Protein AF-A0A1N7Q0I0-F1 (afdb_monomer)

Mean predicted aligned error: 6.69 Å

Solvent-accessible surface area (backbone atoms only — not comparable to full-atom values): 8175 Å² total; per-residue (Å²): 129,69,61,56,66,60,52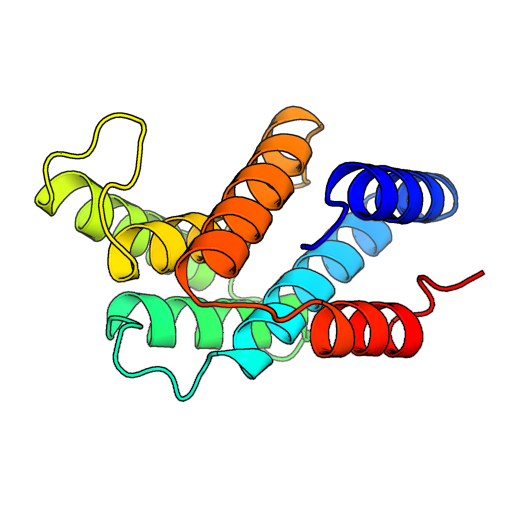,50,53,48,49,56,52,56,42,69,78,46,55,68,66,61,30,45,41,54,50,41,40,49,54,44,56,58,44,65,80,49,64,85,45,86,58,5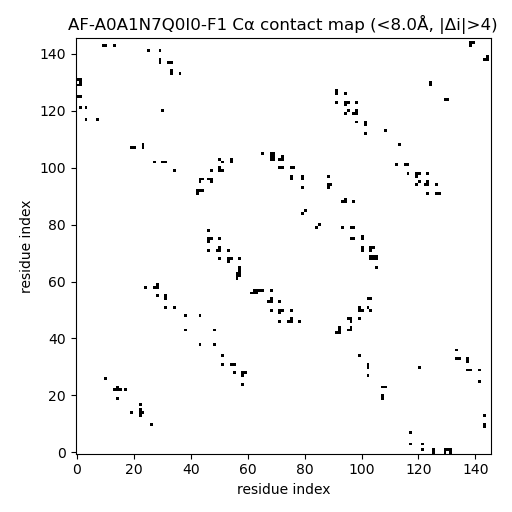9,47,72,66,40,54,50,38,48,54,48,29,43,33,34,57,67,71,75,39,90,54,51,69,60,29,43,52,36,29,53,52,42,47,52,54,42,50,76,69,72,50,83,90,64,68,90,51,63,42,47,24,45,31,56,30,50,39,57,50,21,60,84,63,87,73,48,76,64,57,50,50,50,39,53,53,33,43,49,54,26,40,71,67,77,46,88,52,49,73,57,54,53,49,53,34,50,76,72,63,66,57,133

Foldseek 3Di:
DAPLVVVLVLLVVVCVVDDLVVSQLLVLLLLLLLVVVCLPPPLADPLLNLLSVVLNCCSVVNDVPLVSLVVSLVVLVVVLVVVVDDPDDPALNNLSSQLSSLSSHPDGQDPVSSVSNSVSSVVNDVRVDDCNVVSVVSCVVSVSDD

Radius of gyration: 14.28 Å; Cα contacts (8 Å, |Δi|>4): 139; chains: 1; bounding box: 34×36×35 Å

Sequence (146 aa):
MIDGNAIYKKIKYYLKENSKEESDIALMQFLCLCFEFIESDREIPDIGKRAFSVAREYWGGHNNNAAELEKMRVACWDFLDSKQFKAAPSGRAEAIVRALMCTTYPEPIDDDLLKDCFEWFFQMFNRLGDFSGKVQSAMKMKGYSA

Secondary structure (DSSP, 8-state):
---HHHHHHHHHHHHHHS-HHHHHHHHHHHHHHHHHTTTT-TTS-HHHHHHHHHHHHHHTTS---HHHHHHHHHHHHHHHHHTT-SS---SHHHHHHHHHHGGG--S---HHHHHHHHHHHHHHHHHH---HHHHHHHHHHTT---

pLDDT: mean 80.05, std 10.21, range [46.97, 95.19]

Structure (mmCIF, N/CA/C/O backbone):
data_AF-A0A1N7Q0I0-F1
#
_entry.id   AF-A0A1N7Q0I0-F1
#
loop_
_atom_site.group_PDB
_atom_site.id
_atom_site.type_symbol
_atom_site.label_atom_id
_atom_site.label_alt_id
_atom_site.label_comp_id
_atom_site.label_asym_id
_atom_site.label_entity_id
_atom_site.label_seq_id
_atom_site.pdbx_PDB_ins_code
_atom_site.Cartn_x
_atom_site.Cartn_y
_atom_site.Cartn_z
_atom_site.occupancy
_atom_site.B_iso_or_equiv
_atom_site.auth_seq_id
_atom_site.auth_comp_id
_atom_site.auth_asym_id
_atom_site.auth_atom_id
_atom_site.pdbx_PDB_model_num
ATOM 1 N N . MET A 1 1 ? -2.270 20.764 3.379 1.00 56.59 1 MET A N 1
ATOM 2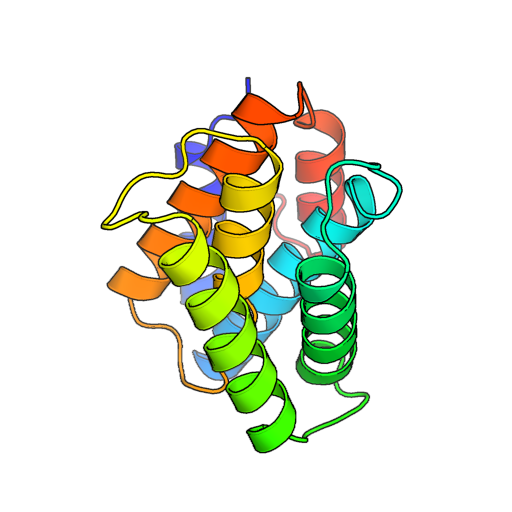 C CA . MET A 1 1 ? -3.035 19.813 2.528 1.00 56.59 1 MET A CA 1
ATOM 3 C C . MET A 1 1 ? -2.149 19.360 1.380 1.00 56.59 1 MET A C 1
ATOM 5 O O . MET A 1 1 ? -1.532 20.204 0.739 1.00 56.59 1 MET A O 1
ATOM 9 N N . ILE A 1 2 ? -2.038 18.052 1.159 1.00 62.06 2 ILE A N 1
ATOM 10 C CA . ILE A 1 2 ? -1.215 17.480 0.088 1.00 62.06 2 ILE A CA 1
ATOM 11 C C . ILE A 1 2 ? -1.901 17.729 -1.262 1.00 62.06 2 ILE A C 1
ATOM 13 O O . ILE A 1 2 ? -3.054 17.342 -1.438 1.00 62.06 2 ILE A O 1
ATOM 17 N N . ASP A 1 3 ? -1.202 18.343 -2.221 1.00 69.56 3 ASP A N 1
ATOM 18 C CA . ASP A 1 3 ? -1.672 18.407 -3.610 1.00 69.56 3 ASP A CA 1
ATOM 19 C C . ASP A 1 3 ? -1.415 17.057 -4.289 1.00 69.56 3 ASP A C 1
ATOM 21 O O . ASP A 1 3 ? -0.372 16.818 -4.909 1.00 69.56 3 ASP A O 1
ATOM 25 N N . GLY A 1 4 ? -2.372 16.146 -4.121 1.00 66.69 4 GLY A N 1
ATOM 26 C CA . GLY A 1 4 ? -2.275 14.801 -4.671 1.00 66.69 4 GLY A CA 1
ATOM 27 C C . GLY A 1 4 ? -2.198 14.771 -6.198 1.00 66.69 4 GLY A C 1
ATOM 28 O O . GLY A 1 4 ? -1.525 13.911 -6.762 1.00 66.69 4 GLY A O 1
ATOM 29 N N . ASN A 1 5 ? -2.786 15.763 -6.874 1.00 69.56 5 ASN A N 1
ATOM 30 C CA . ASN A 1 5 ? -2.734 15.880 -8.330 1.00 69.56 5 ASN A CA 1
ATOM 31 C C . ASN A 1 5 ? -1.339 16.277 -8.824 1.00 69.56 5 ASN A C 1
ATOM 33 O O . ASN A 1 5 ? -0.881 15.763 -9.848 1.00 69.56 5 ASN A O 1
ATOM 37 N N . ALA A 1 6 ? -0.645 17.172 -8.118 1.00 71.56 6 ALA A N 1
ATOM 38 C CA . ALA A 1 6 ? 0.734 17.521 -8.448 1.00 71.56 6 ALA A CA 1
ATOM 39 C C . ALA A 1 6 ? 1.686 16.329 -8.255 1.00 71.56 6 ALA A C 1
ATOM 41 O O . ALA A 1 6 ? 2.546 16.089 -9.103 1.00 71.56 6 ALA A O 1
ATOM 42 N N . ILE A 1 7 ? 1.508 15.557 -7.179 1.00 69.62 7 ILE A N 1
ATOM 43 C CA . ILE A 1 7 ? 2.302 14.348 -6.910 1.00 69.62 7 ILE A CA 1
ATOM 44 C C . ILE A 1 7 ? 2.021 13.270 -7.961 1.00 69.62 7 ILE A C 1
ATOM 46 O O . ILE A 1 7 ? 2.965 12.740 -8.545 1.00 69.62 7 ILE A O 1
ATOM 50 N N . TYR A 1 8 ? 0.745 13.018 -8.272 1.00 72.19 8 TYR A N 1
ATOM 51 C CA . TYR A 1 8 ? 0.332 12.091 -9.327 1.00 72.19 8 TYR A CA 1
ATOM 52 C C . TYR A 1 8 ? 0.979 12.440 -10.673 1.00 72.19 8 TYR A C 1
ATOM 54 O O . TYR A 1 8 ? 1.563 11.580 -11.326 1.00 72.19 8 TYR A O 1
ATOM 62 N N . LYS A 1 9 ? 0.944 13.719 -11.077 1.00 78.19 9 LYS A N 1
ATOM 63 C CA . LYS A 1 9 ? 1.566 14.180 -12.330 1.00 78.19 9 LYS A CA 1
ATOM 64 C C . LYS A 1 9 ? 3.080 13.974 -12.344 1.00 78.19 9 LYS A C 1
ATOM 66 O O . LYS A 1 9 ? 3.608 13.548 -13.367 1.00 78.19 9 LYS A O 1
ATOM 71 N N . LYS A 1 10 ? 3.768 14.268 -11.235 1.00 73.38 10 LYS A N 1
ATOM 72 C CA . LYS A 1 10 ? 5.224 14.083 -11.119 1.00 73.38 10 LYS A CA 1
ATOM 73 C C . LYS A 1 10 ? 5.617 12.618 -11.229 1.00 73.38 10 LYS A C 1
ATOM 75 O O . LYS A 1 10 ? 6.526 12.291 -11.982 1.00 73.38 10 LYS A O 1
ATOM 80 N N . ILE A 1 11 ? 4.900 11.741 -10.532 1.00 72.12 11 ILE A N 1
ATOM 81 C CA . ILE A 1 11 ? 5.174 10.309 -10.599 1.00 72.12 11 ILE A CA 1
ATOM 82 C C . ILE A 1 11 ? 4.853 9.794 -12.001 1.00 72.12 11 ILE A C 1
ATOM 84 O O . ILE A 1 11 ? 5.721 9.201 -12.622 1.00 72.12 11 ILE A O 1
ATOM 88 N N . LYS A 1 12 ? 3.703 10.145 -12.589 1.00 74.56 12 LYS A N 1
ATOM 89 C CA . LYS A 1 12 ? 3.372 9.772 -13.975 1.00 74.56 12 LYS A CA 1
ATOM 90 C C . LYS A 1 12 ? 4.413 10.238 -15.001 1.00 74.56 12 LYS A C 1
ATOM 92 O O . LYS A 1 12 ? 4.607 9.562 -16.005 1.00 74.56 12 LYS A O 1
ATOM 97 N N . TYR A 1 13 ? 5.059 11.382 -14.780 1.00 76.25 13 TYR A N 1
ATOM 98 C CA . TYR A 1 13 ? 6.168 11.837 -15.619 1.00 76.25 13 TYR A CA 1
ATOM 99 C C . TYR A 1 13 ? 7.392 10.922 -15.470 1.00 76.25 13 TYR A C 1
ATOM 101 O O . TYR A 1 13 ? 7.883 10.414 -16.471 1.00 76.25 13 TYR A O 1
ATOM 109 N N . TYR A 1 14 ? 7.811 10.626 -14.237 1.00 69.25 14 TYR A N 1
ATOM 110 C CA . TYR A 1 14 ? 8.913 9.698 -13.962 1.00 69.25 14 TYR A CA 1
ATOM 111 C C . TYR A 1 14 ? 8.668 8.291 -14.538 1.00 69.25 14 TYR A C 1
ATOM 113 O O . TYR A 1 14 ? 9.563 7.710 -15.148 1.00 69.25 14 TYR A O 1
ATOM 121 N N . LEU A 1 15 ? 7.440 7.765 -14.412 1.00 70.38 15 LEU A N 1
ATOM 122 C CA . LEU A 1 15 ? 7.067 6.448 -14.950 1.00 70.38 15 LEU A CA 1
ATOM 123 C C . LEU A 1 15 ? 7.140 6.390 -16.492 1.00 70.38 15 LEU A C 1
ATOM 125 O O . LEU A 1 15 ? 7.190 5.307 -17.062 1.00 70.38 15 LEU A O 1
ATOM 129 N N . LYS A 1 16 ? 7.124 7.535 -17.192 1.00 75.00 16 LYS A N 1
ATOM 130 C CA . LYS A 1 16 ? 7.280 7.581 -18.658 1.00 75.00 16 LYS A CA 1
ATOM 131 C C . LYS A 1 16 ? 8.735 7.530 -19.118 1.00 75.00 16 LYS A C 1
ATOM 133 O O . LYS A 1 16 ? 8.973 7.184 -20.270 1.00 75.00 16 LYS A O 1
ATOM 138 N N . GLU A 1 17 ? 9.677 7.930 -18.268 1.00 77.19 17 GLU A N 1
ATOM 139 C CA . GLU A 1 17 ? 11.101 8.015 -18.621 1.00 77.19 17 GLU A CA 1
ATOM 140 C C . GLU A 1 17 ? 11.863 6.705 -18.360 1.00 77.19 17 GLU A C 1
ATOM 142 O O . GLU A 1 17 ? 12.998 6.566 -18.809 1.00 77.19 17 GLU A O 1
ATOM 147 N N . ASN A 1 18 ? 11.240 5.735 -17.681 1.00 75.38 18 ASN A N 1
ATOM 148 C CA . ASN A 1 18 ? 11.842 4.456 -17.292 1.00 75.38 18 ASN A CA 1
ATOM 149 C C . ASN A 1 18 ? 11.089 3.267 -17.912 1.00 75.38 18 ASN A C 1
ATOM 151 O O . ASN A 1 18 ? 9.995 3.425 -18.462 1.00 75.38 18 ASN A O 1
ATOM 155 N N . SER A 1 19 ? 11.649 2.054 -17.819 1.00 81.44 19 SER A N 1
ATOM 156 C CA . SER A 1 19 ? 10.902 0.855 -18.214 1.00 81.44 19 SER A CA 1
ATOM 157 C C . SER A 1 19 ? 9.677 0.655 -17.313 1.00 81.44 19 SER A C 1
ATOM 159 O O . SER A 1 19 ? 9.626 1.146 -16.181 1.00 81.44 19 SER A O 1
ATOM 161 N N . LYS A 1 20 ? 8.667 -0.073 -17.807 1.00 80.44 20 LYS A N 1
ATOM 162 C CA . LYS A 1 20 ? 7.433 -0.318 -17.047 1.00 80.44 20 LYS A CA 1
ATOM 163 C C . LYS A 1 20 ? 7.696 -1.054 -15.728 1.00 80.44 20 LYS A C 1
ATOM 165 O O . LYS A 1 20 ? 7.122 -0.695 -14.710 1.00 80.44 20 LYS A O 1
ATOM 170 N N . GLU A 1 21 ? 8.581 -2.042 -15.744 1.00 81.56 21 GLU A N 1
ATOM 171 C CA . GLU A 1 21 ? 8.922 -2.831 -14.558 1.00 81.56 21 GLU A CA 1
ATOM 172 C C . GLU A 1 21 ? 9.649 -1.988 -13.499 1.00 81.56 21 GLU A C 1
ATOM 174 O O . GLU A 1 21 ? 9.246 -1.975 -12.337 1.00 81.56 21 GLU A O 1
ATOM 179 N N . GLU A 1 22 ? 10.660 -1.209 -13.899 1.00 81.12 22 GLU A N 1
ATOM 180 C CA . GLU A 1 22 ? 11.376 -0.300 -12.989 1.00 81.12 22 GLU A CA 1
ATOM 181 C C . GLU A 1 22 ? 10.441 0.760 -12.395 1.00 81.12 22 GLU A C 1
ATOM 183 O O . GLU A 1 22 ? 10.517 1.078 -11.208 1.00 81.12 22 GLU A O 1
ATOM 188 N N . SER A 1 23 ? 9.528 1.272 -13.220 1.00 80.69 23 SER A N 1
ATOM 189 C CA . SER A 1 23 ? 8.499 2.239 -12.842 1.00 80.69 23 SER A CA 1
ATOM 190 C C . SER A 1 23 ? 7.538 1.672 -11.793 1.00 80.69 23 SER A C 1
ATOM 192 O O . SER A 1 23 ? 7.287 2.317 -10.771 1.00 80.69 23 SER A O 1
ATOM 194 N N . ASP A 1 24 ? 7.042 0.452 -12.011 1.00 83.69 24 ASP A N 1
ATOM 195 C CA . ASP A 1 24 ? 6.107 -0.214 -11.104 1.00 83.69 24 ASP A CA 1
ATOM 196 C C . ASP A 1 24 ? 6.786 -0.515 -9.749 1.00 83.69 24 ASP A C 1
ATOM 198 O O . ASP A 1 24 ? 6.236 -0.190 -8.692 1.00 83.69 24 ASP A O 1
ATOM 202 N N . ILE A 1 25 ? 8.032 -1.011 -9.757 1.00 85.38 25 ILE A N 1
ATOM 203 C CA . ILE A 1 25 ? 8.831 -1.237 -8.537 1.00 85.38 25 ILE A CA 1
ATOM 204 C C . ILE A 1 25 ? 9.059 0.076 -7.777 1.00 85.38 25 ILE A C 1
ATOM 206 O O . ILE A 1 25 ? 8.843 0.146 -6.563 1.00 85.38 25 ILE A O 1
ATOM 210 N N . ALA A 1 26 ? 9.487 1.134 -8.470 1.00 83.12 26 ALA A N 1
ATOM 211 C CA . ALA A 1 26 ? 9.803 2.417 -7.849 1.00 83.12 26 ALA A CA 1
ATOM 212 C C . ALA A 1 26 ? 8.565 3.058 -7.196 1.00 83.12 26 ALA A C 1
ATOM 214 O O . ALA A 1 26 ? 8.657 3.621 -6.094 1.00 83.12 26 ALA A O 1
ATOM 215 N N . LEU A 1 27 ? 7.396 2.930 -7.832 1.00 84.19 27 LEU A N 1
ATOM 216 C CA . LEU A 1 27 ? 6.122 3.351 -7.259 1.00 84.19 27 LEU A CA 1
ATOM 217 C C . LEU A 1 27 ? 5.796 2.557 -5.992 1.00 84.19 27 LEU A C 1
ATOM 219 O O . LEU A 1 27 ? 5.526 3.156 -4.953 1.00 84.19 27 LEU A O 1
ATOM 223 N N . MET A 1 28 ? 5.857 1.230 -6.036 1.00 88.56 28 MET A N 1
ATOM 224 C CA . MET A 1 28 ? 5.505 0.406 -4.877 1.00 88.56 28 MET A CA 1
ATOM 225 C C . MET A 1 28 ? 6.441 0.640 -3.688 1.00 88.56 28 MET A C 1
ATOM 227 O O . MET A 1 28 ? 5.985 0.748 -2.547 1.00 88.56 28 MET A O 1
ATOM 231 N N . GLN A 1 29 ? 7.736 0.833 -3.944 1.00 87.56 29 GLN A N 1
ATOM 232 C CA . GLN A 1 29 ? 8.694 1.251 -2.921 1.00 87.56 29 GLN A CA 1
ATOM 233 C C . GLN A 1 29 ? 8.370 2.631 -2.336 1.00 87.56 29 GLN A C 1
ATOM 235 O O . GLN A 1 29 ? 8.544 2.845 -1.137 1.00 87.56 29 GLN A O 1
ATOM 240 N N . PHE A 1 30 ? 7.925 3.582 -3.160 1.00 84.50 30 PHE A N 1
ATOM 241 C CA . PHE A 1 30 ? 7.503 4.903 -2.691 1.00 84.50 30 PHE A CA 1
ATOM 242 C C . PHE A 1 30 ? 6.284 4.816 -1.775 1.00 84.50 30 PHE A C 1
ATOM 244 O O . PHE A 1 30 ? 6.276 5.419 -0.703 1.00 84.50 30 PHE A O 1
ATOM 251 N N . LEU A 1 31 ? 5.283 4.029 -2.166 1.00 86.69 31 LEU A N 1
ATOM 252 C CA . LEU A 1 31 ? 4.101 3.785 -1.350 1.00 86.69 31 LEU A CA 1
ATOM 253 C C . LEU A 1 31 ? 4.492 3.124 -0.013 1.00 86.69 31 LEU A C 1
ATOM 255 O O . LEU A 1 31 ? 4.089 3.606 1.045 1.00 86.69 31 LEU A O 1
ATOM 259 N N . CYS A 1 32 ? 5.362 2.108 -0.026 1.00 88.62 32 CYS A N 1
ATOM 260 C CA . CYS A 1 32 ? 5.888 1.493 1.200 1.00 88.62 32 CYS A CA 1
ATOM 261 C C . CYS A 1 32 ? 6.616 2.508 2.100 1.00 88.62 32 CYS A C 1
ATOM 263 O O . CYS A 1 32 ? 6.337 2.587 3.292 1.00 88.62 32 CYS A O 1
ATOM 265 N N . LEU A 1 33 ? 7.482 3.352 1.538 1.00 84.31 33 LEU A N 1
ATOM 266 C CA . LEU A 1 33 ? 8.171 4.410 2.286 1.00 84.31 33 LEU A CA 1
ATOM 267 C C . LEU A 1 33 ? 7.187 5.400 2.933 1.00 84.31 33 LEU A C 1
ATOM 269 O O . LEU A 1 33 ? 7.384 5.863 4.053 1.00 84.31 33 LEU A O 1
ATOM 273 N N . CYS A 1 34 ? 6.098 5.726 2.242 1.00 80.25 34 CYS A N 1
ATOM 274 C CA . CYS A 1 34 ? 5.053 6.569 2.803 1.00 80.25 34 CYS A CA 1
ATOM 275 C C . CYS A 1 34 ? 4.331 5.912 3.997 1.00 80.25 34 CYS A C 1
ATOM 277 O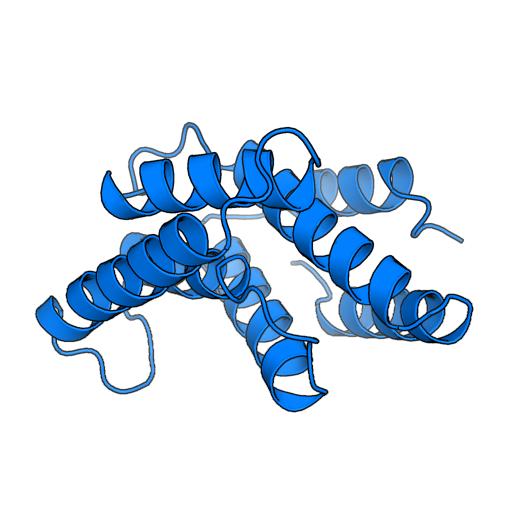 O . CYS A 1 34 ? 3.899 6.640 4.895 1.00 80.25 34 CYS A O 1
ATOM 279 N N . PHE A 1 35 ? 4.241 4.578 4.051 1.00 83.81 35 PHE A N 1
ATOM 280 C CA . PHE A 1 35 ? 3.710 3.851 5.209 1.00 83.81 35 PHE A CA 1
ATOM 281 C C . PHE A 1 35 ? 4.630 3.876 6.427 1.00 83.81 35 PHE A C 1
ATOM 283 O O . PHE A 1 35 ? 4.129 3.979 7.545 1.00 83.81 35 PHE A O 1
ATOM 290 N N . GLU A 1 36 ? 5.951 3.887 6.243 1.00 83.50 36 GLU A N 1
ATOM 291 C CA . GLU A 1 36 ? 6.911 4.020 7.355 1.00 83.50 36 GLU A CA 1
ATOM 292 C C . GLU A 1 36 ? 6.644 5.278 8.196 1.00 83.50 36 GLU A C 1
ATOM 294 O O . GLU A 1 36 ? 6.830 5.295 9.412 1.00 83.50 36 GLU A O 1
ATOM 299 N N . PHE A 1 37 ? 6.120 6.343 7.580 1.00 79.44 37 PHE A N 1
ATOM 300 C CA . PHE A 1 37 ? 5.789 7.583 8.286 1.00 79.44 37 PHE A CA 1
ATOM 301 C C . PHE A 1 37 ? 4.631 7.478 9.270 1.00 79.44 37 PHE A C 1
ATOM 303 O O . PHE A 1 37 ? 4.497 8.372 10.120 1.00 79.44 37 PHE A O 1
ATOM 310 N N . ILE A 1 38 ? 3.807 6.445 9.121 1.00 76.50 38 ILE A N 1
ATOM 311 C CA . ILE A 1 38 ? 2.629 6.183 9.940 1.00 76.50 38 ILE A CA 1
ATOM 312 C C . ILE A 1 38 ? 2.698 4.818 10.634 1.00 76.50 38 ILE A C 1
ATOM 314 O O . ILE A 1 38 ? 1.768 4.476 11.345 1.00 76.50 38 ILE A O 1
ATOM 318 N N . GLU A 1 39 ? 3.785 4.052 10.490 1.00 78.06 39 GLU A N 1
ATOM 319 C CA . GLU A 1 39 ? 3.919 2.686 11.030 1.00 78.06 39 GLU A CA 1
ATOM 320 C C . GLU A 1 39 ? 3.689 2.604 12.553 1.00 78.06 39 GLU A C 1
ATOM 322 O O . GLU A 1 39 ? 3.171 1.611 13.066 1.00 78.06 39 GLU A O 1
ATOM 327 N N . SER A 1 40 ? 4.029 3.672 13.281 1.00 76.00 40 SER A N 1
ATOM 328 C CA . SER A 1 40 ? 3.811 3.791 14.728 1.00 76.00 40 SER A CA 1
ATOM 329 C C . SER A 1 40 ? 2.393 4.224 15.122 1.00 76.00 40 SER A C 1
ATOM 331 O O . SER A 1 40 ? 2.090 4.308 16.317 1.00 76.00 40 SER A O 1
ATOM 333 N N . ASP A 1 41 ? 1.520 4.496 14.151 1.00 75.88 41 ASP A N 1
ATOM 334 C CA . ASP A 1 41 ? 0.135 4.873 14.396 1.00 75.88 41 ASP A CA 1
ATOM 335 C C . ASP A 1 41 ? -0.643 3.676 14.966 1.00 75.88 41 ASP A C 1
ATOM 337 O O . ASP A 1 41 ? -0.620 2.554 14.450 1.00 75.88 41 ASP A O 1
ATOM 341 N N . ARG A 1 42 ? -1.336 3.916 16.082 1.00 76.75 42 ARG A N 1
ATOM 342 C CA . ARG A 1 42 ? -2.113 2.889 16.789 1.00 76.75 42 ARG A CA 1
ATOM 343 C C . ARG A 1 42 ? -3.341 2.444 15.997 1.00 76.75 42 ARG A C 1
ATOM 345 O O . ARG A 1 42 ? -3.878 1.381 16.288 1.00 76.75 42 ARG A O 1
ATOM 352 N N . GLU A 1 43 ? -3.758 3.235 15.013 1.00 80.81 43 GLU A N 1
ATOM 353 C CA . GLU A 1 43 ? -4.891 2.952 14.138 1.00 80.81 43 GLU A CA 1
ATOM 354 C C . GLU A 1 43 ? -4.555 1.933 13.040 1.00 80.81 43 GLU A C 1
ATOM 356 O O . GLU A 1 43 ? -5.473 1.470 12.366 1.00 80.81 43 GLU A O 1
ATOM 361 N N . ILE A 1 44 ? -3.280 1.553 12.846 1.00 84.38 44 ILE A N 1
ATOM 362 C CA . ILE A 1 44 ? -2.921 0.493 11.893 1.00 84.38 44 ILE A CA 1
ATOM 363 C C . ILE A 1 44 ? -3.286 -0.875 12.486 1.00 84.38 44 ILE A C 1
ATOM 365 O O . ILE A 1 44 ? -2.654 -1.310 13.459 1.00 84.38 44 ILE A O 1
ATOM 369 N N . PRO A 1 45 ? -4.238 -1.613 11.884 1.00 88.62 45 PRO A N 1
ATOM 370 C CA . PRO A 1 45 ? -4.569 -2.962 12.325 1.00 88.62 45 PRO A CA 1
ATOM 371 C C . PRO A 1 45 ? -3.401 -3.926 12.098 1.00 88.62 45 PRO A C 1
ATOM 373 O O . PRO A 1 45 ? -2.595 -3.737 11.187 1.00 88.62 45 PRO A O 1
ATOM 376 N N . ASP A 1 46 ? -3.356 -5.031 12.842 1.00 91.62 46 ASP A N 1
ATOM 377 C CA . ASP A 1 46 ? -2.291 -6.038 12.699 1.00 91.62 46 ASP A CA 1
ATOM 378 C C . ASP A 1 46 ? -2.194 -6.614 11.282 1.00 91.62 46 ASP A C 1
ATOM 380 O O . ASP A 1 46 ? -1.103 -6.932 10.805 1.00 91.62 46 ASP A O 1
ATOM 384 N N . ILE A 1 47 ? -3.323 -6.719 10.573 1.00 93.00 47 ILE A N 1
ATOM 385 C CA . ILE A 1 47 ? -3.305 -7.113 9.163 1.00 93.00 47 ILE A CA 1
ATOM 386 C C . ILE A 1 47 ? -2.572 -6.086 8.294 1.00 93.00 47 ILE A C 1
ATOM 388 O O . ILE A 1 47 ? -1.766 -6.478 7.458 1.00 93.00 47 ILE A O 1
ATOM 392 N N . GLY A 1 48 ? -2.768 -4.791 8.552 1.00 90.75 48 GLY A N 1
ATOM 393 C CA . GLY A 1 48 ? -2.066 -3.723 7.852 1.00 90.75 48 GLY A CA 1
ATOM 394 C C . GLY A 1 48 ? -0.560 -3.764 8.113 1.00 90.75 48 GLY A C 1
ATOM 395 O O . GLY A 1 48 ? 0.227 -3.708 7.176 1.00 90.75 48 GLY A O 1
ATOM 396 N N . LYS A 1 49 ? -0.141 -3.975 9.366 1.00 91.19 49 LYS A N 1
ATOM 397 C CA . LYS A 1 49 ? 1.288 -4.108 9.711 1.00 91.19 49 LYS A CA 1
ATOM 398 C C . LYS A 1 49 ? 1.950 -5.287 8.996 1.00 91.19 49 LYS A C 1
ATOM 400 O O . LYS A 1 49 ? 3.050 -5.153 8.469 1.00 91.19 49 LYS A O 1
ATOM 405 N N . ARG A 1 50 ? 1.271 -6.438 8.938 1.00 93.00 50 ARG A N 1
ATOM 406 C CA . ARG A 1 50 ? 1.778 -7.618 8.218 1.00 93.00 50 ARG A CA 1
ATOM 407 C C . ARG A 1 50 ? 1.838 -7.388 6.710 1.00 93.00 50 ARG A C 1
ATOM 409 O O . ARG A 1 50 ? 2.860 -7.698 6.108 1.00 93.00 50 ARG A O 1
ATOM 416 N N . ALA A 1 51 ? 0.792 -6.808 6.121 1.00 93.75 51 ALA A N 1
ATOM 417 C CA . ALA A 1 51 ? 0.770 -6.474 4.700 1.00 93.75 51 ALA A CA 1
ATOM 418 C C . ALA A 1 51 ? 1.885 -5.487 4.331 1.00 93.75 51 ALA A C 1
ATOM 420 O O . ALA A 1 51 ? 2.586 -5.703 3.346 1.00 93.75 51 ALA A O 1
ATOM 421 N N . PHE A 1 52 ? 2.101 -4.463 5.163 1.00 93.00 52 PHE A N 1
ATOM 422 C CA . PHE A 1 52 ? 3.205 -3.523 5.009 1.00 93.00 52 PHE A CA 1
ATOM 423 C C . PHE A 1 52 ? 4.561 -4.235 5.031 1.00 93.00 52 PHE A C 1
AT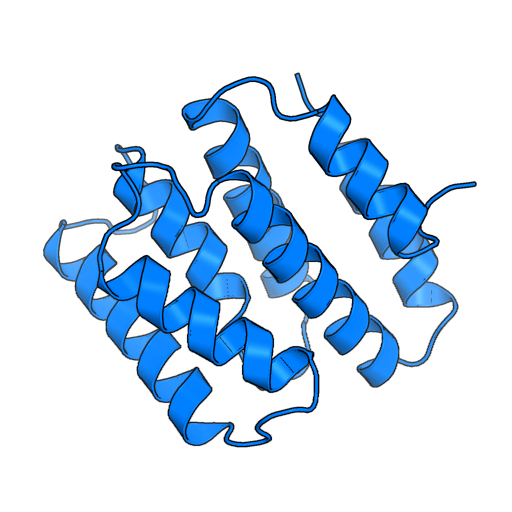OM 425 O O . PHE A 1 52 ? 5.357 -4.056 4.113 1.00 93.00 52 PHE A O 1
ATOM 432 N N . SER A 1 53 ? 4.799 -5.083 6.038 1.00 92.88 53 SER A N 1
ATOM 433 C CA . SER A 1 53 ? 6.047 -5.841 6.156 1.00 92.88 53 SER A CA 1
ATOM 434 C C . SER A 1 53 ? 6.311 -6.686 4.910 1.00 92.88 53 SER A C 1
ATOM 436 O O . SER A 1 53 ? 7.395 -6.607 4.348 1.00 92.88 53 SER A O 1
ATOM 438 N N . VAL A 1 54 ? 5.327 -7.463 4.448 1.00 94.69 54 VAL A N 1
ATOM 439 C CA . VAL A 1 54 ? 5.483 -8.322 3.262 1.00 94.69 54 VAL A CA 1
ATOM 440 C C . VAL A 1 54 ? 5.730 -7.489 2.003 1.00 94.69 54 VAL A C 1
ATOM 442 O O . VAL A 1 54 ? 6.640 -7.801 1.239 1.00 94.69 54 VAL A O 1
ATOM 445 N N . ALA A 1 55 ? 4.973 -6.406 1.803 1.00 93.62 55 ALA A N 1
ATOM 446 C CA . ALA A 1 55 ? 5.150 -5.528 0.649 1.00 93.62 55 ALA A CA 1
ATOM 447 C C . ALA A 1 55 ? 6.533 -4.863 0.640 1.00 93.62 55 ALA A C 1
ATOM 449 O O . ALA A 1 55 ? 7.180 -4.811 -0.404 1.00 93.62 55 ALA A O 1
ATOM 450 N N . ARG A 1 56 ? 7.021 -4.403 1.798 1.00 92.56 56 ARG A N 1
ATOM 451 C CA . ARG A 1 56 ? 8.347 -3.787 1.914 1.00 92.56 56 ARG A CA 1
ATOM 452 C C . ARG A 1 56 ? 9.459 -4.767 1.550 1.00 92.56 56 ARG A C 1
ATOM 454 O O . ARG A 1 56 ? 10.354 -4.398 0.796 1.00 92.56 56 ARG A O 1
ATOM 461 N N . GLU A 1 57 ? 9.403 -6.000 2.051 1.00 93.00 57 GLU A N 1
ATOM 462 C CA . GLU A 1 57 ? 10.411 -7.018 1.727 1.00 93.00 57 GLU A CA 1
ATOM 463 C C . GLU A 1 57 ? 10.352 -7.429 0.245 1.00 93.00 57 GLU A C 1
ATOM 465 O O . GLU A 1 57 ? 11.398 -7.614 -0.379 1.00 93.00 57 GLU A O 1
ATOM 470 N N . TYR A 1 58 ? 9.150 -7.513 -0.337 1.00 93.62 58 TYR A N 1
ATOM 471 C CA . TYR A 1 58 ? 8.966 -7.847 -1.751 1.00 93.62 58 TYR A CA 1
ATOM 472 C C . TYR A 1 58 ? 9.512 -6.765 -2.680 1.00 93.62 58 TYR A C 1
ATOM 474 O O . TYR A 1 58 ? 10.433 -7.008 -3.458 1.00 93.62 58 TYR A O 1
ATOM 482 N N . TRP A 1 59 ? 9.021 -5.533 -2.547 1.00 91.75 59 TRP A N 1
ATOM 483 C CA . TRP A 1 59 ? 9.440 -4.427 -3.411 1.00 91.75 59 TRP A CA 1
ATOM 484 C C . TRP A 1 59 ? 10.848 -3.918 -3.101 1.00 91.75 59 TRP A C 1
ATOM 486 O O . TRP A 1 59 ? 11.467 -3.275 -3.947 1.00 91.75 59 TRP A O 1
ATOM 496 N N . GLY A 1 60 ? 11.373 -4.209 -1.908 1.00 87.69 60 GLY A N 1
ATOM 497 C CA . GLY A 1 60 ? 12.768 -3.976 -1.534 1.00 87.69 60 GLY A CA 1
ATOM 498 C C . GLY A 1 60 ? 13.755 -4.992 -2.120 1.00 87.69 60 GLY A C 1
ATOM 499 O O . GLY A 1 60 ? 14.961 -4.789 -2.001 1.00 87.69 60 GLY A O 1
ATOM 500 N N . GLY A 1 61 ? 13.275 -6.067 -2.759 1.00 86.25 61 GLY A N 1
ATOM 501 C CA . GLY A 1 61 ? 14.122 -7.122 -3.325 1.00 86.25 61 GLY A CA 1
ATOM 502 C C . GLY A 1 61 ? 14.729 -8.064 -2.279 1.00 86.25 61 GLY A C 1
ATOM 503 O O . GLY A 1 61 ? 15.706 -8.756 -2.564 1.00 86.25 61 GLY A O 1
ATOM 504 N N . HIS A 1 62 ? 14.176 -8.090 -1.065 1.00 84.38 62 HIS A N 1
ATOM 505 C CA . HIS A 1 62 ? 14.615 -8.964 0.026 1.00 84.38 62 HIS A CA 1
ATOM 506 C C . HIS A 1 62 ? 13.843 -10.295 0.060 1.00 84.38 62 HIS A C 1
ATOM 508 O O . HIS A 1 62 ? 14.364 -11.286 0.574 1.00 84.38 62 HIS A O 1
ATOM 514 N N . ASN A 1 63 ? 12.631 -10.349 -0.511 1.00 83.25 63 ASN A N 1
ATOM 515 C CA . ASN A 1 63 ? 11.808 -11.560 -0.604 1.00 83.25 63 ASN A CA 1
ATOM 516 C C . ASN A 1 63 ? 10.931 -11.575 -1.872 1.00 83.25 63 ASN A C 1
ATOM 518 O O . ASN A 1 63 ? 9.903 -10.916 -1.919 1.00 83.25 63 ASN A O 1
ATOM 522 N N . ASN A 1 64 ? 11.246 -12.406 -2.866 1.00 83.38 64 ASN A N 1
ATOM 523 C CA . ASN A 1 64 ? 10.509 -12.439 -4.143 1.00 83.38 64 ASN A CA 1
ATOM 524 C C . ASN A 1 64 ? 9.263 -13.354 -4.127 1.00 83.38 64 ASN A C 1
ATOM 526 O O . ASN A 1 64 ? 8.870 -13.909 -5.155 1.00 83.38 64 ASN A O 1
ATOM 530 N N . ASN A 1 65 ? 8.643 -13.564 -2.963 1.00 90.94 65 ASN A N 1
ATOM 531 C CA . ASN A 1 65 ? 7.500 -14.463 -2.815 1.00 90.94 65 ASN A CA 1
ATOM 532 C C . ASN A 1 65 ? 6.166 -13.786 -3.178 1.00 90.94 65 ASN A C 1
ATOM 534 O O . ASN A 1 65 ? 5.416 -13.328 -2.314 1.00 90.94 65 ASN A O 1
ATOM 538 N N . ALA A 1 66 ? 5.835 -13.780 -4.471 1.00 91.75 66 ALA A N 1
ATOM 539 C CA . ALA A 1 66 ? 4.583 -13.211 -4.976 1.00 91.75 66 ALA A CA 1
ATOM 540 C C . ALA A 1 66 ? 3.324 -13.857 -4.360 1.00 91.75 66 ALA A C 1
ATOM 542 O O . ALA A 1 66 ? 2.316 -13.181 -4.164 1.00 91.75 66 ALA A O 1
ATOM 543 N N . ALA A 1 67 ? 3.377 -15.144 -3.995 1.00 93.56 67 ALA A N 1
ATOM 544 C CA . ALA A 1 67 ? 2.247 -15.835 -3.367 1.00 93.56 67 ALA A CA 1
ATOM 545 C C . ALA A 1 67 ? 1.963 -15.320 -1.946 1.00 93.56 67 ALA A C 1
ATOM 547 O O . ALA A 1 67 ? 0.816 -15.297 -1.500 1.00 93.56 67 ALA A O 1
ATOM 548 N N . GLU A 1 68 ? 2.999 -14.894 -1.224 1.00 93.62 68 GLU A N 1
ATOM 549 C CA . GLU A 1 68 ? 2.850 -14.277 0.093 1.00 93.62 68 GLU A CA 1
ATOM 550 C C . GLU A 1 68 ? 2.257 -12.869 -0.010 1.00 93.62 68 GLU A C 1
ATOM 552 O O . GLU A 1 68 ? 1.384 -12.512 0.785 1.00 93.62 68 GLU A O 1
ATOM 557 N N . LEU A 1 69 ? 2.661 -12.112 -1.034 1.00 92.81 69 LEU A N 1
ATOM 558 C CA . LEU A 1 69 ? 2.093 -10.802 -1.343 1.00 92.81 69 LEU A CA 1
ATOM 559 C C . LEU A 1 69 ? 0.595 -10.912 -1.684 1.00 92.81 69 LEU A C 1
ATOM 561 O O . LEU A 1 69 ? -0.232 -10.226 -1.084 1.00 92.81 69 LEU A O 1
ATOM 565 N N . GLU A 1 70 ? 0.237 -11.866 -2.544 1.00 93.50 70 GLU A N 1
ATOM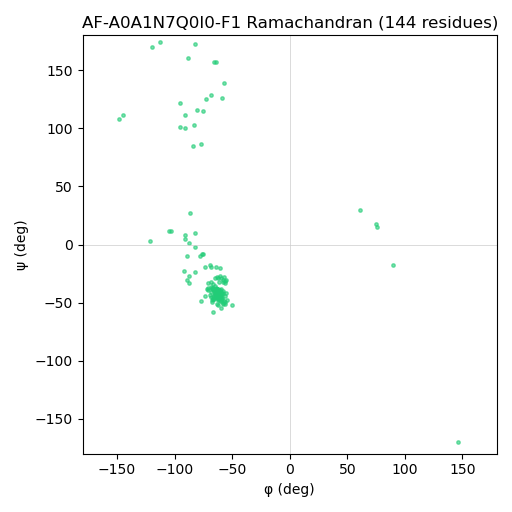 566 C CA . GLU A 1 70 ? -1.149 -12.164 -2.916 1.00 93.50 70 GLU A CA 1
ATOM 567 C C . GLU A 1 70 ? -1.994 -12.607 -1.711 1.00 93.50 70 GLU A C 1
ATOM 569 O O . GLU A 1 70 ? -3.124 -12.156 -1.515 1.00 93.50 70 GLU A O 1
ATOM 574 N N . LYS A 1 71 ? -1.430 -13.436 -0.825 1.00 94.94 71 LYS A N 1
ATOM 575 C CA . LYS A 1 71 ? -2.095 -13.826 0.425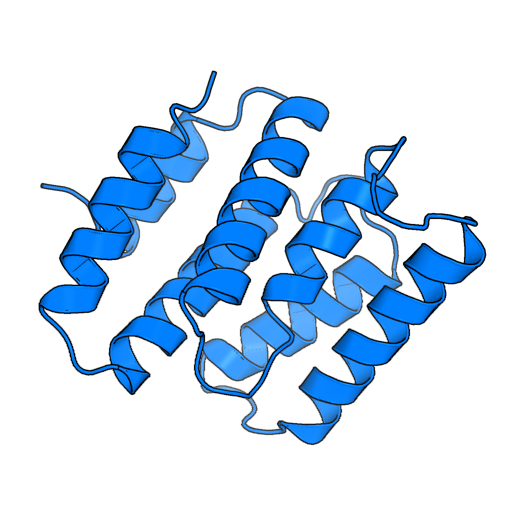 1.00 94.94 71 LYS A CA 1
ATOM 576 C C . LYS A 1 71 ? -2.390 -12.615 1.315 1.00 94.94 71 LYS A C 1
ATOM 578 O O . LYS A 1 71 ? -3.445 -12.571 1.949 1.00 94.94 71 LYS A O 1
ATOM 583 N N . MET A 1 72 ? -1.478 -11.643 1.386 1.00 95.19 72 MET A N 1
ATOM 584 C CA . MET A 1 72 ? -1.719 -10.401 2.127 1.00 95.19 72 MET A CA 1
ATOM 585 C C . MET A 1 72 ? -2.786 -9.537 1.462 1.00 95.19 72 MET A C 1
ATOM 587 O O . MET A 1 72 ? -3.608 -8.963 2.174 1.00 95.19 72 MET A O 1
ATOM 591 N N . ARG A 1 73 ? -2.836 -9.500 0.128 1.00 93.06 73 ARG A N 1
ATOM 592 C CA . ARG A 1 73 ? -3.898 -8.814 -0.617 1.00 93.06 73 ARG A CA 1
ATOM 593 C C . ARG A 1 73 ? -5.277 -9.353 -0.251 1.00 93.06 73 ARG A C 1
ATOM 595 O O . ARG A 1 73 ? -6.147 -8.580 0.146 1.00 93.06 73 ARG A O 1
ATOM 602 N N . VAL A 1 74 ? -5.448 -10.677 -0.307 1.00 93.81 74 VAL A N 1
ATOM 603 C CA . VAL A 1 74 ? -6.700 -11.354 0.075 1.00 93.81 74 VAL A CA 1
ATOM 604 C C . VAL A 1 74 ? -7.057 -11.054 1.529 1.00 93.81 74 VAL A C 1
ATOM 606 O O . VAL A 1 74 ? -8.175 -10.639 1.811 1.00 93.81 74 VAL A O 1
ATOM 609 N N . ALA A 1 75 ? -6.100 -11.159 2.451 1.00 94.56 75 ALA A N 1
ATOM 610 C CA . ALA A 1 75 ? -6.362 -10.921 3.868 1.00 94.56 75 ALA A CA 1
ATOM 611 C C . ALA A 1 75 ? -6.711 -9.449 4.193 1.00 94.56 75 ALA A C 1
ATOM 613 O O . ALA A 1 75 ? -7.530 -9.186 5.076 1.00 94.56 75 ALA A O 1
ATOM 614 N N . CYS A 1 76 ? -6.129 -8.479 3.479 1.00 93.12 76 CYS A N 1
ATOM 615 C CA . CYS A 1 76 ? -6.553 -7.076 3.536 1.00 93.12 76 CYS A CA 1
ATOM 616 C C . CYS A 1 76 ? -7.991 -6.904 3.028 1.00 93.12 76 CYS A C 1
ATOM 618 O O . CYS A 1 76 ? -8.755 -6.124 3.599 1.00 93.12 76 CYS A O 1
ATOM 620 N N . TRP A 1 77 ? -8.370 -7.644 1.985 1.00 91.44 77 TRP A N 1
ATOM 621 C CA . TRP A 1 77 ? -9.722 -7.621 1.436 1.00 91.44 77 TRP A CA 1
ATOM 622 C C . TRP A 1 77 ? -10.750 -8.222 2.390 1.00 91.44 77 TRP A C 1
ATOM 624 O O . TRP A 1 77 ? -11.756 -7.575 2.666 1.00 91.44 77 TRP A O 1
ATOM 634 N N . ASP A 1 78 ? -10.445 -9.368 2.997 1.00 92.62 78 ASP A N 1
ATOM 635 C CA . ASP A 1 78 ? -11.281 -9.998 4.024 1.00 92.62 78 ASP A CA 1
ATOM 636 C C . ASP A 1 78 ? -11.500 -9.066 5.224 1.00 92.62 78 ASP A C 1
ATOM 638 O O . ASP A 1 78 ? -12.607 -8.962 5.756 1.00 92.62 78 ASP A O 1
ATOM 642 N N . PHE A 1 79 ? -10.459 -8.333 5.643 1.00 91.12 79 PHE A N 1
ATOM 643 C CA . PHE A 1 79 ? -10.596 -7.319 6.688 1.00 91.12 79 PHE A CA 1
ATOM 644 C C . PHE A 1 79 ? -11.597 -6.231 6.285 1.00 91.12 79 PHE A C 1
ATOM 646 O O . PHE A 1 79 ? -12.490 -5.910 7.070 1.00 91.12 79 PHE A O 1
ATOM 653 N N . LEU A 1 80 ? -11.474 -5.678 5.078 1.00 88.62 80 LEU A N 1
ATOM 654 C CA . LEU A 1 80 ? -12.359 -4.620 4.587 1.00 88.62 80 LEU A CA 1
ATOM 655 C C . LEU A 1 80 ? -13.805 -5.114 4.407 1.00 88.62 80 LEU A C 1
ATOM 657 O O . LEU A 1 80 ? -14.742 -4.410 4.795 1.00 88.62 80 LEU A O 1
ATOM 661 N N . ASP A 1 81 ? -13.993 -6.336 3.907 1.00 88.06 81 ASP A N 1
ATOM 662 C CA . ASP A 1 81 ? -15.313 -6.948 3.719 1.00 88.06 81 ASP A CA 1
ATOM 663 C C . ASP A 1 81 ? -15.995 -7.252 5.063 1.00 88.06 81 ASP A C 1
ATOM 665 O O . ASP A 1 81 ? -17.176 -6.953 5.250 1.00 88.06 81 ASP A O 1
ATOM 669 N N . SER A 1 82 ? -15.233 -7.706 6.070 1.00 86.25 82 SER A N 1
ATOM 670 C CA . SER A 1 82 ? -15.743 -7.941 7.433 1.00 86.25 82 SER A CA 1
ATOM 671 C C . SER A 1 82 ? -16.301 -6.682 8.112 1.00 86.25 82 SER A C 1
ATOM 673 O O . SER A 1 82 ? -17.096 -6.768 9.051 1.00 86.25 82 SER A O 1
ATOM 675 N N . LYS A 1 83 ? -15.905 -5.499 7.630 1.00 77.75 83 LYS A N 1
ATOM 676 C CA . LYS A 1 83 ? -16.395 -4.193 8.087 1.00 77.75 83 LYS A CA 1
ATOM 677 C C . LYS A 1 83 ? -17.605 -3.691 7.285 1.00 77.75 83 LYS A C 1
ATOM 679 O O . LYS A 1 83 ? -18.043 -2.569 7.511 1.00 77.75 83 LYS A O 1
ATOM 684 N N . GLN A 1 84 ? -18.170 -4.524 6.402 1.00 66.44 84 GLN A N 1
ATOM 685 C CA . GLN A 1 84 ? -19.296 -4.228 5.504 1.00 66.44 84 GLN A CA 1
ATOM 686 C C . GLN A 1 84 ? -19.027 -3.093 4.498 1.00 66.44 84 GLN A C 1
ATOM 688 O O . GLN A 1 84 ? -19.956 -2.408 4.065 1.00 66.44 84 GLN A O 1
ATOM 693 N N . PHE A 1 85 ? -17.772 -2.893 4.081 1.00 57.56 85 PHE A N 1
ATOM 694 C CA . PHE A 1 85 ? -17.431 -1.830 3.136 1.00 57.56 85 PHE A CA 1
ATOM 695 C C . PHE A 1 85 ? -17.376 -2.309 1.692 1.00 57.56 85 PHE A C 1
ATOM 697 O O . PHE A 1 85 ? -16.369 -2.810 1.202 1.00 57.56 85 PHE A O 1
ATOM 704 N N . LYS A 1 86 ? -18.456 -2.014 0.967 1.00 53.19 86 LYS A N 1
ATOM 705 C CA . LYS A 1 86 ? -18.460 -1.954 -0.494 1.00 53.19 86 LYS A CA 1
ATOM 706 C C . LYS A 1 86 ? -18.140 -0.508 -0.900 1.00 53.19 86 LYS A C 1
ATOM 708 O O . LYS A 1 86 ? -19.009 0.351 -0.844 1.00 53.19 86 LYS A O 1
ATOM 713 N N . ALA A 1 87 ? -16.888 -0.245 -1.276 1.00 54.44 87 ALA A N 1
ATOM 714 C CA . ALA A 1 87 ? -16.405 0.941 -2.010 1.00 54.44 87 ALA A CA 1
ATOM 715 C C . ALA A 1 87 ? -15.925 2.221 -1.273 1.00 54.44 87 ALA A C 1
ATOM 717 O O . ALA A 1 87 ? -15.194 2.971 -1.912 1.00 54.44 87 ALA A O 1
ATOM 718 N N . ALA A 1 88 ? -16.214 2.497 0.010 1.00 58.28 88 ALA A N 1
ATOM 719 C CA . ALA A 1 88 ? -15.724 3.734 0.664 1.00 58.28 88 ALA A CA 1
ATOM 720 C C . ALA A 1 88 ? -15.360 3.554 2.158 1.00 58.28 88 ALA A C 1
ATOM 722 O O . ALA A 1 88 ? -16.266 3.385 2.971 1.00 58.28 88 ALA A O 1
ATOM 723 N N . PRO A 1 89 ? -14.075 3.635 2.560 1.00 60.91 89 PRO A N 1
ATOM 724 C CA . PRO A 1 89 ? -13.644 3.551 3.957 1.00 60.91 89 PRO A CA 1
ATOM 725 C C . PRO A 1 89 ? -14.285 4.651 4.818 1.00 60.91 89 PRO A C 1
ATOM 727 O O . PRO A 1 89 ? -14.162 5.841 4.507 1.00 60.91 89 PRO A O 1
ATOM 730 N N . SER A 1 90 ? -14.946 4.292 5.920 1.00 67.06 90 SER A N 1
ATOM 731 C CA . SER A 1 90 ? -15.506 5.285 6.852 1.00 67.06 90 SER A CA 1
ATOM 732 C C . SER A 1 90 ? -14.514 5.704 7.944 1.00 67.06 90 SER A C 1
ATOM 734 O O . SER A 1 90 ? -14.542 6.868 8.350 1.00 67.06 90 SER A O 1
ATOM 736 N N . GLY A 1 91 ? -13.605 4.816 8.366 1.00 73.44 91 GLY A N 1
ATOM 737 C CA . GLY A 1 91 ? -12.635 5.042 9.440 1.00 73.44 91 GLY A CA 1
ATOM 738 C C . GLY A 1 91 ? -11.172 5.102 8.981 1.00 73.44 91 GLY A C 1
ATOM 739 O O . GLY A 1 91 ? -10.840 4.950 7.801 1.00 73.44 91 GLY A O 1
ATOM 740 N N . ARG A 1 92 ? -10.283 5.419 9.932 1.00 81.75 92 ARG A N 1
ATOM 741 C CA . ARG A 1 92 ? -8.832 5.554 9.700 1.00 81.75 92 ARG A CA 1
ATOM 742 C C . ARG A 1 92 ? -8.190 4.212 9.371 1.00 81.75 92 ARG A C 1
ATOM 744 O O . ARG A 1 92 ? -7.474 4.120 8.379 1.00 81.75 92 ARG A O 1
ATOM 751 N N . ALA A 1 93 ? -8.495 3.186 10.161 1.00 83.38 93 ALA A N 1
ATOM 752 C CA . ALA A 1 93 ? -7.997 1.829 9.973 1.00 83.38 93 ALA A CA 1
ATOM 753 C C . ALA A 1 93 ? -8.326 1.274 8.578 1.00 83.38 93 ALA A C 1
ATOM 755 O O . ALA A 1 93 ? -7.463 0.710 7.909 1.00 83.38 93 ALA A O 1
ATOM 756 N N . GLU A 1 94 ? -9.554 1.475 8.099 1.00 84.38 94 GLU A N 1
ATOM 757 C CA . GLU A 1 94 ? -9.991 1.018 6.780 1.00 84.38 94 GLU A CA 1
ATOM 758 C C . GLU A 1 94 ? -9.288 1.787 5.657 1.00 84.38 94 GLU A C 1
ATOM 760 O O . GLU A 1 94 ? -8.866 1.182 4.674 1.00 84.38 94 GLU A O 1
ATOM 765 N N . ALA A 1 95 ? -9.115 3.106 5.807 1.00 83.44 95 ALA A N 1
ATOM 766 C CA . ALA A 1 95 ? -8.387 3.916 4.831 1.00 83.44 95 ALA A CA 1
ATOM 767 C C . ALA A 1 95 ? -6.913 3.492 4.730 1.00 83.44 95 ALA A C 1
ATOM 769 O O . ALA A 1 95 ? -6.381 3.387 3.626 1.00 83.44 95 ALA A O 1
ATOM 770 N N . ILE A 1 96 ? -6.281 3.183 5.868 1.00 86.12 96 ILE A N 1
ATOM 771 C CA . ILE A 1 96 ? -4.917 2.649 5.924 1.00 86.12 96 ILE A CA 1
ATOM 772 C C . ILE A 1 96 ? -4.836 1.294 5.215 1.00 86.12 96 ILE A C 1
ATOM 774 O O . ILE A 1 96 ? -3.998 1.116 4.335 1.00 86.12 96 ILE A O 1
ATOM 778 N N . VAL A 1 97 ? -5.709 0.340 5.560 1.00 89.12 97 VAL A N 1
ATOM 779 C CA . VAL A 1 97 ? -5.677 -1.006 4.961 1.00 89.12 97 VAL A CA 1
ATOM 780 C C . VAL A 1 97 ? -5.973 -0.956 3.462 1.00 89.12 97 VAL A C 1
ATOM 782 O O . VAL A 1 97 ? -5.330 -1.665 2.691 1.00 89.12 97 VAL A O 1
ATOM 785 N N . ARG A 1 98 ? -6.884 -0.085 3.013 1.00 87.50 98 ARG A N 1
ATOM 786 C CA . ARG A 1 98 ? -7.179 0.095 1.585 1.00 87.50 98 ARG A CA 1
ATOM 787 C C . ARG A 1 98 ? -5.979 0.652 0.815 1.00 87.50 98 ARG A C 1
ATOM 789 O O . ARG A 1 98 ? -5.676 0.149 -0.264 1.00 87.50 98 ARG A O 1
ATOM 796 N N . ALA A 1 99 ? -5.275 1.631 1.383 1.00 87.31 99 ALA A N 1
ATOM 797 C CA . ALA A 1 99 ? -4.040 2.151 0.805 1.00 87.31 99 ALA A CA 1
ATOM 798 C C . ALA A 1 99 ? -2.918 1.090 0.800 1.00 87.31 99 ALA A C 1
ATOM 800 O O . ALA A 1 99 ? -2.198 0.973 -0.185 1.00 87.31 99 ALA A O 1
ATOM 801 N N . LEU A 1 100 ? -2.793 0.276 1.857 1.00 88.62 100 LEU A N 1
ATOM 802 C CA . LEU A 1 100 ? -1.795 -0.803 1.941 1.00 88.62 100 LEU A CA 1
ATOM 803 C C . LEU A 1 100 ? -2.052 -1.906 0.930 1.00 88.62 100 LEU A C 1
ATOM 805 O O . LEU A 1 100 ? -1.127 -2.443 0.339 1.00 88.62 100 LEU A O 1
ATOM 809 N N . MET A 1 101 ? -3.316 -2.244 0.701 1.00 89.19 101 MET A N 1
ATOM 810 C CA . MET A 1 101 ? -3.659 -3.287 -0.253 1.00 89.19 101 MET A CA 1
ATOM 811 C C . MET A 1 101 ? -3.158 -2.957 -1.667 1.00 89.19 101 MET A C 1
ATOM 813 O O . MET A 1 101 ? -2.809 -3.858 -2.426 1.00 89.19 101 MET A O 1
ATOM 817 N N . CYS A 1 102 ? -3.040 -1.672 -2.003 1.00 87.94 102 CYS A N 1
ATOM 818 C CA . CYS A 1 102 ? -2.470 -1.226 -3.268 1.00 87.94 102 CYS A CA 1
ATOM 819 C C . CYS A 1 102 ? -1.007 -1.667 -3.457 1.00 87.94 102 CYS A C 1
ATOM 821 O O . CYS A 1 102 ? -0.592 -1.890 -4.586 1.00 87.94 102 CYS A O 1
ATOM 823 N N . THR A 1 103 ? -0.243 -1.875 -2.378 1.00 90.06 103 THR A N 1
ATOM 824 C CA . THR A 1 103 ? 1.153 -2.346 -2.449 1.00 90.06 103 THR A CA 1
ATOM 825 C C . THR A 1 103 ? 1.285 -3.867 -2.472 1.00 90.06 103 THR A C 1
ATOM 827 O O . THR A 1 103 ? 2.398 -4.388 -2.509 1.00 90.06 103 THR A O 1
ATOM 830 N N . THR A 1 104 ? 0.165 -4.595 -2.455 1.00 91.62 104 THR A N 1
ATOM 831 C CA . THR A 1 104 ? 0.135 -6.067 -2.403 1.00 91.62 104 THR A CA 1
ATOM 832 C C . THR A 1 104 ? -0.188 -6.736 -3.746 1.00 91.62 104 THR A C 1
ATOM 834 O O . THR A 1 104 ? -0.447 -7.934 -3.788 1.00 91.62 104 THR A O 1
ATOM 837 N N . TYR A 1 105 ? -0.170 -5.983 -4.849 1.00 87.50 105 TYR A N 1
ATOM 838 C CA . TYR A 1 105 ? -0.377 -6.514 -6.200 1.00 87.50 105 TYR A CA 1
ATOM 839 C C . TYR A 1 105 ? 0.961 -6.903 -6.836 1.00 87.50 105 TYR A C 1
ATOM 841 O O . TYR A 1 105 ? 1.728 -6.002 -7.149 1.00 87.50 105 TYR A O 1
ATOM 849 N N . PRO A 1 106 ? 1.261 -8.194 -7.067 1.00 81.88 106 PRO A N 1
ATOM 850 C CA . PRO A 1 106 ? 2.525 -8.606 -7.689 1.00 81.88 106 PRO A CA 1
ATOM 851 C C . PRO A 1 106 ? 2.5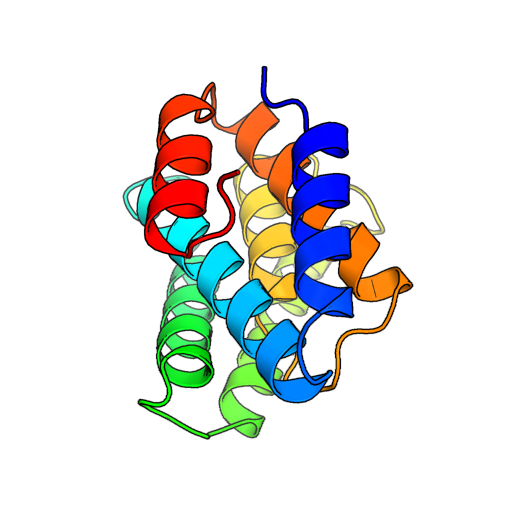72 -8.352 -9.206 1.00 81.88 106 PRO A C 1
ATOM 853 O O . PRO A 1 106 ? 3.611 -8.549 -9.832 1.00 81.88 106 PRO A O 1
ATOM 856 N N . GLU A 1 107 ? 1.442 -7.968 -9.799 1.00 81.12 107 GLU A N 1
ATOM 857 C CA . GLU A 1 107 ? 1.248 -7.792 -11.236 1.00 81.12 107 GLU A CA 1
ATOM 858 C C . GLU A 1 107 ? 1.609 -6.370 -11.704 1.00 81.12 107 GLU A C 1
ATOM 860 O O . GLU A 1 107 ? 1.636 -5.440 -10.892 1.00 81.12 107 GLU A O 1
ATOM 865 N N . PRO A 1 108 ? 1.864 -6.174 -13.015 1.00 74.69 108 PRO A N 1
ATOM 866 C CA . PRO A 1 108 ? 2.133 -4.854 -13.566 1.00 74.69 108 PRO A CA 1
ATOM 867 C C . PRO A 1 108 ? 0.988 -3.879 -13.290 1.00 74.69 108 PRO A C 1
ATOM 869 O O . PRO A 1 108 ? -0.185 -4.210 -13.450 1.00 74.69 108 PRO A O 1
ATOM 872 N N . ILE A 1 109 ? 1.337 -2.646 -12.940 1.00 78.19 109 ILE A N 1
ATOM 873 C CA . ILE A 1 109 ? 0.370 -1.632 -12.520 1.00 78.19 109 ILE A CA 1
ATOM 874 C C . ILE A 1 109 ? -0.272 -1.017 -13.762 1.00 78.19 109 ILE A C 1
ATOM 876 O O . ILE A 1 109 ? 0.415 -0.396 -14.575 1.00 78.19 109 ILE A O 1
ATOM 880 N N . ASP A 1 110 ? -1.574 -1.197 -13.955 1.00 79.94 110 ASP A N 1
ATOM 881 C CA . ASP A 1 110 ? -2.305 -0.488 -15.005 1.00 79.94 110 ASP A CA 1
ATOM 882 C C . ASP A 1 110 ? -2.703 0.935 -14.562 1.00 79.94 110 ASP A C 1
ATOM 884 O O . ASP A 1 110 ? -2.492 1.347 -13.419 1.00 79.94 110 ASP A O 1
ATOM 888 N N . ASP A 1 111 ? -3.234 1.730 -15.494 1.00 74.44 111 ASP A N 1
ATOM 889 C CA . ASP A 1 111 ? -3.617 3.122 -15.223 1.00 74.44 111 ASP A CA 1
ATOM 890 C C . ASP A 1 111 ? -4.738 3.234 -14.167 1.00 74.44 111 ASP A C 1
ATOM 892 O O . ASP A 1 111 ? -4.802 4.242 -13.451 1.00 74.44 111 ASP A O 1
ATOM 896 N N . ASP A 1 112 ? -5.592 2.213 -14.048 1.00 78.06 112 ASP A N 1
ATOM 897 C CA . ASP A 1 112 ? -6.706 2.182 -13.099 1.00 78.06 112 ASP A CA 1
ATOM 898 C C . ASP A 1 112 ? -6.201 1.881 -11.685 1.00 78.06 112 ASP A C 1
ATOM 900 O O . ASP A 1 112 ? -6.476 2.647 -10.758 1.00 78.06 112 ASP A O 1
ATOM 904 N N . LEU A 1 113 ? -5.367 0.850 -11.523 1.00 76.75 113 LEU A N 1
ATOM 905 C CA . LEU A 1 113 ? -4.690 0.540 -10.270 1.00 76.75 113 LEU A CA 1
ATOM 906 C C . LEU A 1 113 ? -3.810 1.709 -9.831 1.00 76.75 113 LEU A C 1
ATOM 908 O O . LEU A 1 113 ? -3.832 2.081 -8.664 1.00 76.75 113 LEU A O 1
ATOM 912 N N . LEU A 1 114 ? -3.086 2.346 -10.756 1.00 78.94 114 LEU A N 1
ATOM 913 C CA . LEU A 1 114 ? -2.287 3.535 -10.464 1.00 78.94 114 LEU A CA 1
ATOM 914 C C . LEU A 1 114 ? -3.146 4.653 -9.862 1.00 78.94 114 LEU A C 1
ATOM 916 O O . LEU A 1 114 ? -2.773 5.260 -8.856 1.00 78.94 114 LEU A O 1
ATOM 920 N N . LYS A 1 115 ? -4.291 4.948 -10.481 1.00 77.69 115 LYS A N 1
ATOM 921 C CA . LYS A 1 115 ? -5.215 5.974 -9.995 1.00 77.69 115 LYS A CA 1
ATOM 922 C C . LYS A 1 115 ? -5.752 5.616 -8.609 1.00 77.69 115 LYS A C 1
ATOM 924 O O . LYS A 1 115 ? -5.717 6.471 -7.721 1.00 77.69 115 LYS A O 1
ATOM 929 N N . ASP A 1 116 ? -6.168 4.368 -8.420 1.00 78.06 116 ASP A N 1
ATOM 930 C CA . ASP A 1 116 ? -6.651 3.850 -7.142 1.00 78.06 116 ASP A CA 1
ATOM 931 C C . ASP A 1 116 ? -5.578 3.966 -6.051 1.00 78.06 116 ASP A C 1
ATOM 933 O O . ASP A 1 116 ? -5.861 4.488 -4.971 1.00 78.06 116 ASP A O 1
ATOM 937 N N . CYS A 1 117 ? -4.330 3.570 -6.335 1.00 81.38 117 CYS A N 1
ATOM 938 C CA . CYS A 1 117 ? -3.194 3.699 -5.419 1.00 81.38 117 CYS A CA 1
ATOM 939 C C . CYS A 1 117 ? -3.099 5.118 -4.858 1.00 81.38 117 CYS A C 1
ATOM 941 O O . CYS A 1 117 ? -3.054 5.307 -3.642 1.00 81.38 117 CYS A O 1
ATOM 943 N N . PHE A 1 118 ? -3.097 6.123 -5.737 1.00 79.19 118 PHE A N 1
ATOM 944 C CA . PHE A 1 118 ? -2.979 7.520 -5.333 1.00 79.19 118 PHE A CA 1
ATOM 945 C C . PHE A 1 118 ? -4.210 8.030 -4.598 1.00 79.19 118 PHE A C 1
ATOM 947 O O . PHE A 1 118 ? -4.068 8.706 -3.578 1.00 79.19 118 PHE A O 1
ATOM 954 N N . GLU A 1 119 ? -5.409 7.706 -5.079 1.00 81.44 119 GLU A N 1
ATOM 955 C CA . GLU A 1 119 ? -6.647 8.100 -4.417 1.00 81.44 119 GLU A CA 1
ATOM 956 C C . GLU A 1 119 ? -6.676 7.596 -2.969 1.00 81.44 119 GLU A C 1
ATOM 958 O O . GLU A 1 119 ? -6.847 8.390 -2.039 1.00 81.44 119 GLU A O 1
ATOM 963 N N . TRP A 1 120 ? -6.418 6.304 -2.758 1.00 80.06 120 TRP A N 1
ATOM 964 C CA . TRP A 1 120 ? -6.449 5.707 -1.426 1.00 80.06 120 TRP A CA 1
ATOM 965 C C . TRP A 1 120 ? -5.324 6.219 -0.530 1.00 80.06 120 TRP A C 1
ATOM 967 O O . TRP A 1 120 ? -5.564 6.506 0.646 1.00 80.06 120 TRP A O 1
ATOM 977 N N . PHE A 1 121 ? -4.127 6.440 -1.077 1.00 80.69 121 PHE A N 1
ATOM 978 C CA . PHE A 1 121 ? -3.025 7.038 -0.325 1.00 80.69 121 PHE A CA 1
ATOM 979 C C . PHE A 1 121 ? -3.322 8.454 0.162 1.00 80.69 121 PHE A C 1
ATOM 981 O O . PHE A 1 121 ? -3.056 8.786 1.321 1.00 80.69 121 PHE A O 1
ATOM 988 N N . PHE A 1 122 ? -3.883 9.310 -0.693 1.00 75.88 122 PHE A N 1
ATOM 989 C CA . PHE A 1 122 ? -4.217 10.673 -0.284 1.00 75.88 122 PHE A CA 1
ATOM 990 C C . PHE A 1 122 ? -5.399 10.702 0.677 1.00 75.88 122 PHE A C 1
ATOM 992 O O . PHE A 1 122 ? -5.378 11.474 1.638 1.00 75.88 122 PHE A O 1
ATOM 999 N N . GLN A 1 123 ? -6.397 9.838 0.477 1.00 73.56 123 GLN A N 1
ATOM 1000 C CA . GLN A 1 123 ? -7.491 9.685 1.433 1.00 73.56 123 GLN A CA 1
ATOM 1001 C C . GLN A 1 123 ? -6.986 9.253 2.815 1.00 73.56 123 GLN A C 1
ATOM 1003 O O . GLN A 1 123 ? -7.449 9.795 3.820 1.00 73.56 123 GLN A O 1
ATOM 1008 N N . MET A 1 124 ? -6.020 8.334 2.878 1.00 78.06 124 MET A N 1
ATOM 1009 C CA . MET A 1 124 ? -5.382 7.931 4.129 1.00 78.06 124 MET A CA 1
ATOM 1010 C C . MET A 1 124 ? -4.706 9.123 4.815 1.00 78.06 124 MET A C 1
ATOM 1012 O O . MET A 1 124 ? -5.032 9.428 5.963 1.00 78.06 124 MET A O 1
ATOM 1016 N N . PHE A 1 125 ? -3.818 9.844 4.124 1.00 72.25 125 PHE A N 1
ATOM 1017 C CA . PHE A 1 125 ? -3.128 10.985 4.732 1.00 72.25 125 PHE A CA 1
ATOM 1018 C C . PHE A 1 125 ? -4.097 12.068 5.205 1.00 72.25 125 PHE A C 1
ATOM 1020 O O . PHE A 1 125 ? -3.996 12.505 6.347 1.00 72.25 125 PHE A O 1
ATOM 1027 N N . ASN A 1 126 ? -5.097 12.426 4.396 1.00 71.56 126 ASN A N 1
ATOM 1028 C CA . ASN A 1 126 ? -6.109 13.413 4.780 1.00 71.56 126 ASN A CA 1
ATOM 1029 C C . ASN A 1 126 ? -6.864 13.035 6.069 1.00 71.56 126 ASN A C 1
ATOM 1031 O O . ASN A 1 126 ? -7.315 13.921 6.792 1.00 71.56 126 ASN A O 1
ATOM 1035 N N . ARG A 1 127 ? -6.996 11.739 6.376 1.00 71.38 127 ARG A N 1
ATOM 1036 C CA . ARG A 1 127 ? -7.675 11.244 7.586 1.00 71.38 127 ARG A CA 1
ATOM 1037 C C . ARG A 1 127 ? -6.757 11.134 8.804 1.00 71.38 127 ARG A C 1
ATOM 1039 O O . ARG A 1 127 ? -7.253 11.215 9.932 1.00 71.38 127 ARG A O 1
ATOM 1046 N N . LEU A 1 128 ? -5.456 10.943 8.591 1.00 69.38 128 LEU A N 1
ATOM 1047 C CA . LEU A 1 128 ? -4.456 10.814 9.655 1.00 69.38 128 LEU A CA 1
ATOM 1048 C C . LEU A 1 128 ? -3.892 12.172 10.106 1.00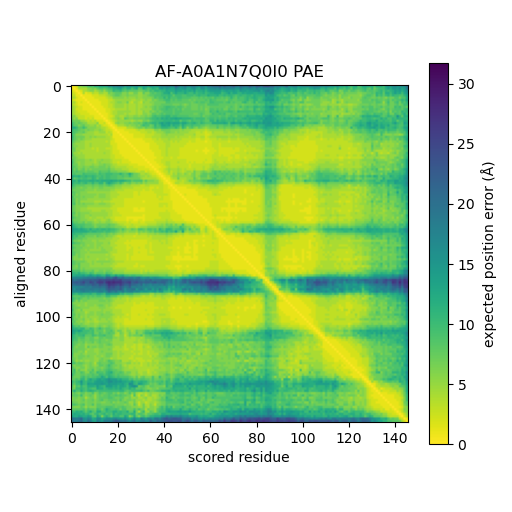 69.38 128 LEU A C 1
ATOM 1050 O O . LEU A 1 128 ? -3.611 12.339 11.290 1.00 69.38 128 LEU A O 1
ATOM 1054 N N . GLY A 1 129 ? -3.758 13.153 9.206 1.00 69.75 129 GLY A N 1
ATOM 1055 C CA . GLY A 1 129 ? -3.231 14.490 9.518 1.00 69.75 129 GLY A CA 1
ATOM 1056 C C . GLY A 1 129 ? -2.422 15.116 8.375 1.00 69.75 129 GLY A C 1
ATOM 1057 O O . GLY A 1 129 ? -2.405 14.612 7.256 1.00 69.75 129 GLY A O 1
ATOM 1058 N N . ASP A 1 130 ? -1.726 16.231 8.626 1.00 69.06 130 ASP A N 1
ATOM 1059 C CA . ASP A 1 130 ? -0.851 16.825 7.602 1.00 69.06 130 ASP A CA 1
ATOM 1060 C C . ASP A 1 130 ? 0.525 16.136 7.576 1.00 69.06 130 ASP A C 1
ATOM 1062 O O . ASP A 1 130 ? 1.390 16.386 8.414 1.00 69.06 130 ASP A O 1
ATOM 1066 N N . PHE A 1 131 ? 0.725 15.270 6.580 1.00 68.50 131 PHE A N 1
ATOM 1067 C CA . PHE A 1 131 ? 1.989 14.571 6.315 1.00 68.50 131 PHE A CA 1
ATOM 1068 C C . PHE A 1 131 ? 2.752 15.141 5.107 1.00 68.50 131 PHE A C 1
ATOM 1070 O O . PHE A 1 131 ? 3.723 14.537 4.645 1.00 68.50 131 PHE A O 1
ATOM 1077 N N . SER A 1 132 ? 2.354 16.311 4.592 1.00 67.44 132 SER A N 1
ATOM 1078 C CA . SER A 1 132 ? 2.893 16.880 3.347 1.00 67.44 132 SER A CA 1
ATOM 1079 C C . SER A 1 132 ? 4.416 17.026 3.340 1.00 67.44 132 SER A C 1
ATOM 1081 O O . SER A 1 132 ? 5.054 16.647 2.358 1.00 67.44 132 SER A O 1
ATOM 1083 N N . GLY A 1 133 ? 5.020 17.479 4.442 1.00 69.06 133 GLY A N 1
ATOM 1084 C CA . GLY A 1 133 ? 6.478 17.609 4.559 1.00 69.06 133 GLY A CA 1
ATOM 1085 C C . GLY A 1 133 ? 7.229 16.270 4.505 1.00 69.06 133 GLY A C 1
ATOM 1086 O O . GLY A 1 133 ? 8.305 16.190 3.906 1.00 69.06 133 GLY A O 1
ATOM 1087 N N . LYS A 1 134 ? 6.650 15.196 5.062 1.00 75.44 134 LYS A N 1
ATOM 1088 C CA . LYS A 1 134 ? 7.248 13.850 5.022 1.00 75.44 134 LYS A CA 1
ATOM 1089 C C . LYS A 1 134 ? 7.125 13.235 3.629 1.00 75.44 134 LYS A C 1
ATOM 1091 O O . LYS A 1 134 ? 8.114 12.742 3.096 1.00 75.44 134 LYS A O 1
ATOM 1096 N N . VAL A 1 135 ? 5.954 13.354 2.999 1.00 72.12 135 VAL A N 1
ATOM 1097 C CA . VAL A 1 135 ? 5.726 12.885 1.620 1.00 72.12 135 VAL A CA 1
ATOM 1098 C C . VAL A 1 135 ? 6.655 13.601 0.635 1.00 72.12 135 VAL A C 1
ATOM 1100 O O . VAL A 1 135 ? 7.298 12.952 -0.185 1.00 72.12 135 VAL A O 1
ATOM 1103 N N . GLN A 1 136 ? 6.817 14.923 0.752 1.00 72.88 136 GLN A N 1
ATOM 1104 C CA . GLN A 1 136 ? 7.773 15.669 -0.077 1.00 72.88 136 GLN A CA 1
ATOM 1105 C C . GLN A 1 136 ? 9.224 15.220 0.150 1.00 72.88 136 GLN A C 1
ATOM 1107 O O . GLN A 1 136 ? 9.996 15.134 -0.805 1.00 72.88 136 GLN A O 1
ATOM 1112 N N . SER A 1 137 ? 9.600 14.909 1.393 1.00 77.06 137 SER A N 1
ATOM 1113 C CA . SER A 1 137 ? 10.928 14.370 1.711 1.00 77.06 137 SER A CA 1
ATOM 1114 C C . SER A 1 137 ? 11.146 12.984 1.091 1.00 77.06 137 SER A C 1
ATOM 1116 O O . SER A 1 137 ? 12.186 12.756 0.479 1.00 77.06 137 SER A O 1
ATOM 1118 N N . ALA A 1 138 ? 10.149 12.092 1.153 1.00 73.25 138 ALA A N 1
ATOM 1119 C CA . ALA A 1 138 ? 10.181 10.793 0.473 1.00 73.25 138 ALA A CA 1
ATOM 1120 C C . ALA A 1 138 ? 10.346 10.931 -1.043 1.00 73.25 138 ALA A C 1
ATOM 1122 O O . ALA A 1 138 ? 11.156 10.224 -1.642 1.00 73.25 138 ALA A O 1
ATOM 1123 N N . MET A 1 139 ? 9.631 11.880 -1.656 1.00 71.62 139 MET A N 1
ATOM 1124 C CA . MET A 1 139 ? 9.768 12.151 -3.085 1.00 71.62 139 MET A CA 1
ATOM 1125 C C . MET A 1 139 ? 11.194 12.561 -3.461 1.00 71.62 139 MET A C 1
ATOM 1127 O O . MET A 1 139 ? 11.726 12.058 -4.445 1.00 71.62 139 MET A O 1
ATOM 1131 N N . LYS A 1 140 ? 11.837 13.423 -2.662 1.00 76.31 140 LYS A N 1
ATOM 1132 C CA . LYS A 1 140 ? 13.239 13.817 -2.876 1.00 76.31 140 LYS A CA 1
ATOM 1133 C C . LYS A 1 140 ? 14.197 12.631 -2.746 1.00 76.31 140 LYS A C 1
ATOM 1135 O O . LYS A 1 140 ? 15.058 12.460 -3.599 1.00 76.31 140 LYS A O 1
ATOM 1140 N N . MET A 1 141 ? 14.030 11.793 -1.718 1.00 74.00 141 MET A N 1
ATOM 1141 C CA . MET A 1 141 ? 14.893 10.621 -1.494 1.00 74.00 141 MET A CA 1
ATOM 1142 C C . MET A 1 141 ? 14.839 9.607 -2.641 1.00 74.00 141 MET A C 1
ATOM 1144 O O . MET A 1 141 ? 15.836 8.953 -2.925 1.00 74.00 141 MET A O 1
ATOM 1148 N N . LYS A 1 142 ? 13.687 9.482 -3.306 1.00 69.12 142 LYS A N 1
ATOM 1149 C CA . LYS A 1 142 ? 13.495 8.585 -4.453 1.00 69.12 142 LYS A CA 1
ATOM 1150 C C . LYS A 1 142 ? 13.788 9.240 -5.810 1.00 69.12 142 LYS A C 1
ATOM 1152 O O . LYS A 1 142 ? 13.576 8.613 -6.837 1.00 69.12 142 LYS A O 1
ATOM 1157 N N . GLY A 1 143 ? 14.277 10.483 -5.829 1.00 66.06 143 GLY A N 1
ATOM 1158 C CA . GLY A 1 143 ? 14.611 11.182 -7.073 1.00 66.06 143 GLY A CA 1
ATOM 1159 C C . GLY A 1 143 ? 13.399 11.697 -7.857 1.00 66.06 143 GLY A C 1
ATOM 1160 O O . GLY A 1 143 ? 13.541 12.086 -9.008 1.00 66.06 143 GLY A O 1
ATOM 1161 N N . TYR A 1 144 ? 12.212 11.764 -7.244 1.00 63.81 144 TYR A N 1
ATOM 1162 C CA . TYR A 1 144 ? 11.001 12.333 -7.856 1.00 63.81 144 TYR A CA 1
ATOM 1163 C C . TYR A 1 144 ? 10.928 13.871 -7.767 1.00 63.81 144 TYR A C 1
ATOM 1165 O O . TYR A 1 144 ? 9.877 14.470 -8.023 1.00 63.81 144 TYR A O 1
ATOM 1173 N N . SER A 1 145 ? 12.008 14.536 -7.346 1.00 56.16 145 SER A N 1
ATOM 1174 C CA . SER A 1 145 ? 12.120 15.997 -7.326 1.00 56.16 145 SER A CA 1
ATOM 1175 C C . SER A 1 145 ? 12.820 16.510 -8.582 1.00 56.16 145 SER A C 1
ATOM 1177 O O . SER A 1 145 ? 13.975 16.162 -8.806 1.00 56.16 145 SER A O 1
ATOM 1179 N N . ALA A 1 146 ? 12.136 17.378 -9.329 1.00 46.97 146 ALA A N 1
ATOM 1180 C CA . ALA A 1 146 ? 12.795 18.424 -10.107 1.00 46.97 146 ALA A CA 1
ATOM 1181 C C . ALA A 1 146 ? 13.193 19.571 -9.170 1.00 46.97 146 ALA A C 1
ATOM 1183 O O . ALA A 1 146 ? 12.363 19.890 -8.278 1.00 46.97 146 ALA A O 1
#